Protein AF-A0A402BWR2-F1 (afdb_monomer_lite)

Structure (mmCIF, N/CA/C/O backbone):
data_AF-A0A402BWR2-F1
#
_entry.id   AF-A0A402BWR2-F1
#
loop_
_atom_site.group_PDB
_atom_site.id
_atom_site.type_symbol
_atom_site.label_atom_id
_atom_site.label_alt_id
_atom_site.label_comp_id
_atom_site.label_asym_id
_atom_site.label_entity_id
_atom_site.label_seq_id
_atom_site.pdbx_PDB_ins_code
_atom_site.Cartn_x
_atom_site.Cartn_y
_atom_site.Cartn_z
_atom_site.occupancy
_atom_site.B_iso_or_equiv
_atom_site.auth_seq_id
_atom_site.auth_comp_id
_atom_site.auth_asym_id
_atom_site.auth_atom_id
_atom_site.pdbx_PDB_model_num
ATOM 1 N N . MET A 1 1 ? -9.115 4.369 14.161 1.00 64.19 1 MET A N 1
ATOM 2 C CA . MET A 1 1 ? -9.777 3.981 12.901 1.00 64.19 1 MET A CA 1
ATOM 3 C C . MET A 1 1 ? -10.038 2.500 12.967 1.00 64.19 1 MET A C 1
ATOM 5 O O . MET A 1 1 ? -9.144 1.755 13.356 1.00 64.19 1 MET A O 1
ATOM 9 N N . GLU A 1 2 ? -11.252 2.095 12.635 1.00 87.81 2 GLU A N 1
ATOM 10 C CA . GLU A 1 2 ? -11.571 0.683 12.435 1.00 87.81 2 GLU A CA 1
ATOM 11 C C . GLU A 1 2 ? -10.817 0.163 11.194 1.00 87.81 2 GLU A C 1
ATOM 13 O O . GLU A 1 2 ? -10.584 0.924 10.254 1.00 87.81 2 GLU A O 1
ATOM 18 N N . GLN A 1 3 ? -10.417 -1.114 11.160 1.00 79.31 3 GLN A N 1
ATOM 19 C CA . GLN A 1 3 ? -9.667 -1.681 10.022 1.00 79.31 3 GLN A CA 1
ATOM 20 C C . GLN A 1 3 ? -10.417 -1.493 8.693 1.00 79.31 3 GLN A C 1
ATOM 22 O O . GLN A 1 3 ? -9.821 -1.083 7.700 1.00 79.31 3 GLN A O 1
ATOM 27 N N . ARG A 1 4 ? -11.742 -1.687 8.703 1.00 86.56 4 ARG A N 1
ATOM 28 C CA . ARG A 1 4 ? -12.616 -1.454 7.541 1.00 86.56 4 ARG A CA 1
ATOM 29 C C . ARG A 1 4 ? -12.555 -0.011 7.036 1.00 86.56 4 ARG A C 1
ATOM 31 O O . ARG A 1 4 ? -12.478 0.219 5.834 1.00 86.56 4 ARG A O 1
ATOM 38 N N . GLU A 1 5 ? -12.547 0.954 7.951 1.00 91.19 5 GLU A N 1
ATOM 39 C CA . GLU A 1 5 ? -12.463 2.379 7.625 1.00 91.19 5 GLU A CA 1
ATOM 40 C C . GLU A 1 5 ? -11.111 2.728 6.982 1.00 91.19 5 GLU A C 1
ATOM 42 O O . GLU A 1 5 ? -11.045 3.507 6.029 1.00 91.19 5 GLU A O 1
ATOM 47 N N . MET A 1 6 ? -10.023 2.126 7.474 1.00 90.44 6 MET A N 1
ATOM 48 C CA . MET A 1 6 ? -8.680 2.347 6.936 1.00 90.44 6 MET A CA 1
ATOM 49 C C . MET A 1 6 ? -8.537 1.796 5.514 1.00 90.44 6 MET A C 1
ATOM 51 O O . MET A 1 6 ? -7.991 2.489 4.656 1.00 90.44 6 MET A O 1
ATOM 55 N N . ILE A 1 7 ? -9.073 0.600 5.250 1.00 92.44 7 ILE A N 1
ATOM 56 C CA . ILE A 1 7 ? -9.099 0.005 3.905 1.00 92.44 7 ILE A CA 1
ATOM 57 C C . ILE A 1 7 ? -9.860 0.916 2.947 1.00 92.44 7 ILE A C 1
ATOM 59 O O . ILE A 1 7 ? -9.339 1.265 1.892 1.00 92.44 7 ILE A O 1
ATOM 63 N N . GLN A 1 8 ? -11.057 1.365 3.331 1.00 93.19 8 GLN A N 1
ATOM 64 C CA . GLN A 1 8 ? -11.873 2.221 2.473 1.00 93.19 8 GLN A CA 1
ATOM 65 C C . GLN A 1 8 ? -11.146 3.522 2.103 1.00 93.19 8 GLN A C 1
ATOM 67 O O . GLN A 1 8 ? -11.078 3.890 0.930 1.00 93.19 8 GLN A O 1
ATOM 72 N N . LYS A 1 9 ? -10.523 4.183 3.085 1.00 93.88 9 LYS A N 1
ATOM 73 C CA . LYS A 1 9 ? -9.725 5.394 2.842 1.00 93.88 9 LYS A CA 1
ATOM 74 C C . LYS A 1 9 ? -8.494 5.123 1.974 1.00 93.88 9 LYS A C 1
ATOM 76 O O . LYS A 1 9 ? -8.091 5.985 1.194 1.00 93.88 9 LYS A O 1
ATOM 81 N N . ALA A 1 10 ? -7.875 3.952 2.107 1.00 93.44 10 ALA A N 1
ATOM 82 C CA . ALA A 1 10 ? -6.755 3.548 1.265 1.00 93.44 10 ALA A CA 1
ATOM 83 C C . ALA A 1 10 ? -7.189 3.334 -0.188 1.00 93.44 10 ALA A C 1
ATOM 85 O O . ALA A 1 10 ? -6.509 3.817 -1.089 1.00 93.44 10 ALA A O 1
ATOM 86 N N . LEU A 1 11 ? -8.342 2.698 -0.415 1.00 94.44 11 LEU A N 1
ATOM 87 C CA . LEU A 1 11 ? -8.920 2.519 -1.749 1.00 94.44 11 LEU A CA 1
ATOM 88 C C . LEU A 1 11 ? -9.190 3.856 -2.431 1.00 94.44 11 LEU A C 1
ATOM 90 O O . LEU A 1 11 ? -8.782 4.052 -3.571 1.00 94.44 11 LEU A O 1
ATOM 94 N N . GLU A 1 12 ? -9.844 4.786 -1.737 1.00 94.56 12 GLU A N 1
ATOM 95 C CA . GLU A 1 12 ? -10.109 6.128 -2.271 1.00 94.56 12 GLU A CA 1
ATOM 96 C C . GLU A 1 12 ? -8.818 6.865 -2.618 1.00 94.56 12 GLU A C 1
ATOM 98 O O . GLU A 1 12 ? -8.704 7.477 -3.679 1.00 94.56 12 GLU A O 1
ATOM 103 N N . TYR A 1 13 ? -7.813 6.770 -1.747 1.00 93.94 13 TYR A N 1
ATOM 104 C CA . TYR A 1 13 ? -6.519 7.385 -1.998 1.00 93.94 13 TYR A CA 1
ATOM 105 C C . TYR A 1 13 ? -5.821 6.791 -3.227 1.00 93.94 13 TYR A C 1
ATOM 107 O O . TYR A 1 13 ? -5.290 7.542 -4.042 1.00 93.94 13 TYR A O 1
ATOM 115 N N . VAL A 1 14 ? -5.835 5.464 -3.372 1.00 94.25 14 VAL A N 1
ATOM 116 C CA . VAL A 1 14 ? -5.220 4.762 -4.505 1.00 94.25 14 VAL A CA 1
ATOM 117 C C . VAL A 1 14 ? -5.940 5.075 -5.817 1.00 94.25 14 VAL A C 1
ATOM 119 O O . VAL A 1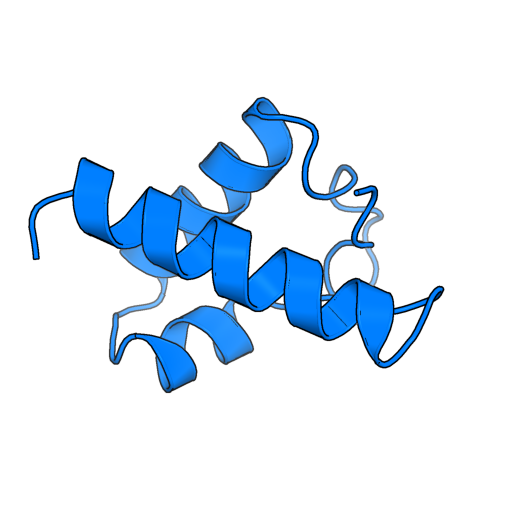 14 ? -5.270 5.364 -6.804 1.00 94.25 14 VAL A O 1
ATOM 122 N N . LYS A 1 15 ? -7.278 5.110 -5.822 1.00 94.06 15 LYS A N 1
ATOM 123 C CA . LYS A 1 15 ? -8.068 5.517 -6.998 1.00 94.06 15 LYS A CA 1
ATOM 124 C C . LYS A 1 15 ? -7.693 6.910 -7.476 1.00 94.06 15 LYS A C 1
ATOM 126 O O . LYS A 1 15 ? -7.402 7.100 -8.649 1.00 94.06 15 LYS A O 1
ATOM 131 N N . ARG A 1 16 ? -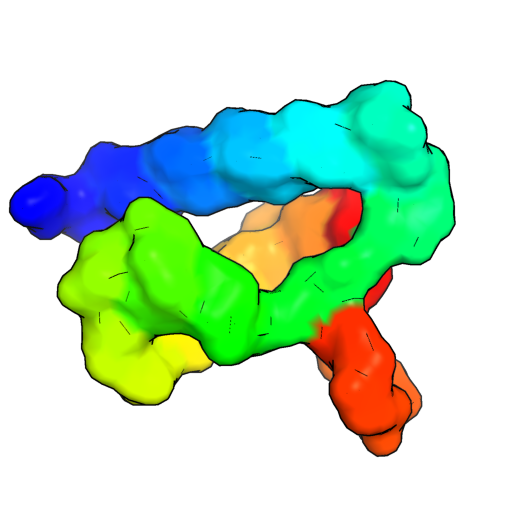7.603 7.864 -6.549 1.00 93.38 16 ARG A N 1
ATOM 132 C CA . ARG A 1 16 ? -7.208 9.231 -6.887 1.00 93.38 16 ARG A CA 1
ATOM 133 C C . ARG A 1 16 ? -5.808 9.293 -7.503 1.00 93.38 16 ARG A C 1
ATOM 135 O O . ARG A 1 16 ? -5.600 10.019 -8.461 1.00 93.38 16 ARG A O 1
ATOM 142 N N . LEU A 1 17 ? -4.854 8.509 -6.988 1.00 92.88 17 LEU A N 1
ATOM 143 C CA . LEU A 1 17 ? -3.514 8.437 -7.583 1.00 92.88 17 LEU A CA 1
ATOM 144 C C . LEU A 1 17 ? -3.540 7.912 -9.025 1.00 92.88 17 LEU A C 1
ATOM 146 O O . LEU A 1 17 ? -2.745 8.380 -9.836 1.00 92.88 17 LEU A O 1
ATOM 150 N N . LYS A 1 18 ? -4.438 6.973 -9.350 1.00 92.88 18 LYS A N 1
ATOM 151 C CA . LYS A 1 18 ? -4.629 6.508 -10.729 1.00 92.88 18 LYS A CA 1
ATOM 152 C C . LYS A 1 18 ? -5.206 7.590 -11.630 1.00 92.88 18 LYS A C 1
ATOM 154 O O . LYS A 1 18 ? -4.738 7.756 -12.752 1.00 92.88 18 LYS A O 1
ATOM 159 N N . GLU A 1 19 ? -6.231 8.285 -11.149 1.00 93.12 19 GLU A N 1
ATOM 160 C CA . GLU A 1 19 ? -6.872 9.374 -11.889 1.00 93.12 19 GLU A CA 1
ATOM 161 C C . GLU A 1 19 ? -5.867 10.489 -12.210 1.00 93.12 19 GLU A C 1
ATOM 163 O O . GLU A 1 19 ? -5.879 11.018 -13.321 1.00 93.12 19 GLU A O 1
ATOM 168 N N . ASP A 1 20 ? -4.966 10.791 -11.268 1.00 93.31 20 ASP A N 1
ATOM 169 C CA . ASP A 1 20 ? -3.898 11.779 -11.441 1.00 93.31 20 ASP A CA 1
ATOM 170 C C . ASP A 1 20 ? -2.795 11.294 -12.409 1.00 93.31 20 ASP A C 1
ATOM 172 O O . ASP A 1 20 ? -2.286 12.076 -13.214 1.00 93.31 20 ASP A O 1
ATOM 176 N N . ASP A 1 21 ? -2.403 10.016 -12.334 1.00 92.94 21 ASP A N 1
ATOM 177 C CA . ASP A 1 21 ? -1.399 9.400 -13.209 1.00 92.94 21 ASP A CA 1
ATOM 178 C C . ASP A 1 21 ? -1.762 7.935 -13.540 1.00 92.94 21 ASP A C 1
ATOM 180 O O . ASP A 1 21 ? -1.736 7.065 -12.654 1.00 9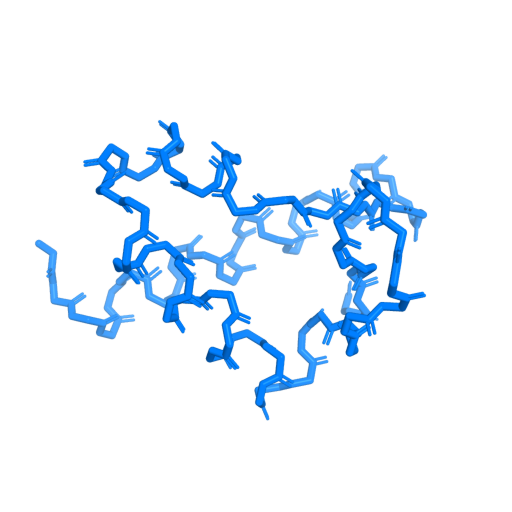2.94 21 ASP A O 1
ATOM 184 N N . PRO A 1 22 ? -2.022 7.600 -14.822 1.00 89.06 22 PRO A N 1
ATOM 185 C CA . PRO A 1 22 ? -2.383 6.244 -15.229 1.00 89.06 22 PRO A CA 1
ATOM 186 C C . PRO A 1 22 ? -1.270 5.213 -14.986 1.00 89.06 22 PRO A C 1
ATOM 188 O O . PRO A 1 22 ? -1.562 4.018 -14.895 1.00 89.06 22 PRO A O 1
ATOM 191 N N . ASN A 1 23 ? -0.011 5.643 -14.849 1.00 90.94 23 ASN A N 1
ATOM 192 C CA . ASN A 1 23 ? 1.136 4.782 -14.544 1.00 90.94 23 ASN A CA 1
ATOM 193 C C . ASN A 1 23 ? 1.539 4.825 -13.065 1.00 90.94 23 ASN A C 1
ATOM 195 O O . ASN A 1 23 ? 2.625 4.360 -12.702 1.00 90.94 23 ASN A O 1
ATOM 199 N N . SER A 1 24 ? 0.676 5.370 -12.207 1.00 92.94 24 SER A N 1
ATOM 200 C CA . SER A 1 24 ? 0.976 5.559 -10.796 1.00 92.94 24 SER A CA 1
ATOM 201 C C . SER A 1 24 ? 1.327 4.250 -10.087 1.00 92.94 24 SER A C 1
ATOM 203 O O . SER A 1 24 ? 0.760 3.168 -10.292 1.00 92.94 24 SER A O 1
ATOM 205 N N . ARG A 1 25 ? 2.318 4.371 -9.205 1.00 93.94 25 ARG A N 1
ATOM 206 C CA . ARG A 1 25 ? 2.807 3.300 -8.341 1.00 93.94 25 ARG A CA 1
ATOM 207 C C . ARG A 1 25 ? 2.788 3.776 -6.904 1.00 93.94 25 ARG A C 1
ATOM 209 O O . ARG A 1 25 ? 3.042 4.947 -6.619 1.00 93.94 25 ARG A O 1
ATOM 216 N N . ILE A 1 26 ? 2.547 2.857 -5.982 1.00 94.50 26 ILE A N 1
ATOM 217 C CA . ILE A 1 26 ? 2.484 3.154 -4.554 1.00 94.50 26 ILE A CA 1
ATOM 218 C C . ILE A 1 26 ? 3.507 2.329 -3.776 1.00 94.50 26 ILE A C 1
ATOM 220 O O . ILE A 1 26 ? 3.754 1.160 -4.064 1.00 94.50 26 ILE A O 1
ATOM 224 N N . LYS A 1 27 ? 4.138 2.951 -2.774 1.00 95.19 27 LYS A N 1
ATOM 225 C CA . LYS A 1 27 ? 5.043 2.275 -1.828 1.00 95.19 27 LYS A CA 1
ATOM 226 C C . LYS A 1 27 ? 4.426 2.257 -0.438 1.00 95.19 27 LYS A C 1
ATOM 228 O O . LYS A 1 27 ? 3.721 3.194 -0.064 1.00 95.19 27 LYS A O 1
ATOM 233 N N . ILE A 1 28 ? 4.824 1.279 0.372 1.00 95.19 28 ILE A N 1
ATOM 234 C CA . ILE A 1 28 ? 4.432 1.166 1.787 1.00 95.19 28 ILE A CA 1
ATOM 235 C C . ILE A 1 28 ? 4.708 2.478 2.547 1.00 95.19 28 ILE A C 1
ATOM 237 O O . ILE A 1 28 ? 3.855 2.962 3.286 1.00 95.19 28 ILE A O 1
ATOM 241 N N . ALA A 1 29 ? 5.843 3.134 2.281 1.00 94.81 29 ALA A N 1
ATOM 242 C CA . ALA A 1 29 ? 6.202 4.405 2.912 1.00 94.81 29 ALA A CA 1
ATOM 243 C C . ALA A 1 29 ? 5.207 5.555 2.638 1.00 94.81 29 ALA A C 1
ATOM 245 O O . ALA A 1 29 ? 5.088 6.464 3.461 1.00 94.81 29 ALA A O 1
ATOM 246 N N . TYR A 1 30 ? 4.481 5.540 1.511 1.00 94.44 30 TYR A N 1
ATOM 247 C CA . TYR A 1 30 ? 3.423 6.526 1.253 1.00 94.44 30 TYR A CA 1
ATOM 248 C C . TYR A 1 30 ? 2.216 6.284 2.158 1.00 94.44 30 TYR A C 1
ATOM 250 O O . TYR A 1 30 ? 1.708 7.238 2.743 1.00 94.44 30 TYR A O 1
ATOM 258 N N . LEU A 1 31 ? 1.818 5.022 2.346 1.00 94.50 31 LEU A N 1
ATOM 259 C CA . LEU A 1 31 ? 0.747 4.640 3.270 1.00 94.50 31 LEU A CA 1
ATOM 260 C C . LEU A 1 31 ? 1.115 4.990 4.719 1.00 94.50 31 LEU A C 1
ATOM 262 O O . LEU A 1 31 ? 0.297 5.565 5.433 1.00 94.50 31 LEU A O 1
ATOM 266 N N . GLN A 1 32 ? 2.370 4.749 5.121 1.00 95.69 32 GLN A N 1
ATOM 267 C CA . GLN A 1 32 ? 2.876 5.134 6.444 1.00 95.69 32 GLN A CA 1
ATOM 268 C C . GLN A 1 32 ? 2.684 6.626 6.722 1.00 95.69 32 GLN A C 1
ATOM 270 O O . GLN A 1 32 ? 2.152 6.992 7.766 1.00 95.69 32 GLN A O 1
ATOM 275 N N . ARG A 1 33 ? 3.086 7.495 5.784 1.00 95.31 33 ARG A N 1
ATOM 276 C CA . ARG A 1 33 ? 2.960 8.952 5.948 1.00 95.31 33 ARG A CA 1
ATOM 277 C C . ARG A 1 33 ? 1.516 9.429 5.839 1.00 95.31 33 ARG A C 1
ATOM 279 O O . ARG A 1 33 ? 1.118 10.317 6.582 1.00 95.31 33 ARG A O 1
ATOM 286 N N . LYS A 1 34 ? 0.734 8.849 4.925 1.00 94.12 34 LYS A N 1
ATOM 287 C CA . LYS A 1 34 ? -0.652 9.259 4.674 1.00 94.12 34 LYS A CA 1
ATOM 288 C C . LYS A 1 34 ? -1.571 8.937 5.850 1.00 94.12 34 LYS A C 1
ATOM 290 O O . LYS A 1 34 ? -2.432 9.750 6.173 1.00 94.12 34 LYS A O 1
ATOM 295 N N . PHE A 1 35 ? -1.385 7.773 6.467 1.00 93.81 35 PHE A N 1
ATOM 296 C CA . PHE A 1 35 ? -2.233 7.286 7.555 1.00 93.81 35 PHE A CA 1
ATOM 297 C C . PHE A 1 35 ? -1.583 7.400 8.938 1.00 93.81 35 PHE A C 1
ATOM 299 O O . PHE A 1 35 ? -2.242 7.106 9.928 1.00 93.81 35 PHE A O 1
ATOM 306 N N . ILE A 1 36 ? -0.326 7.861 9.010 1.00 95.00 36 ILE A N 1
ATOM 307 C CA . ILE A 1 36 ? 0.465 7.998 10.244 1.00 95.00 36 ILE A CA 1
ATOM 308 C C . ILE A 1 36 ? 0.508 6.656 10.992 1.00 95.00 36 ILE A C 1
ATOM 310 O O . ILE A 1 36 ? 0.112 6.524 12.147 1.00 95.00 36 ILE A O 1
ATOM 314 N N . ILE A 1 37 ? 0.964 5.624 10.280 1.00 94.38 37 ILE A N 1
ATOM 315 C CA . ILE A 1 37 ? 1.041 4.246 10.776 1.00 94.38 37 ILE A CA 1
ATOM 316 C C . ILE A 1 37 ? 2.458 3.684 10.640 1.00 94.38 37 ILE A C 1
ATOM 318 O O . ILE A 1 37 ? 3.252 4.111 9.797 1.00 94.38 37 ILE A O 1
ATOM 322 N N . GLY A 1 38 ? 2.775 2.697 11.480 1.00 95.50 38 GLY A N 1
ATOM 323 C CA . GLY A 1 38 ? 4.036 1.961 11.410 1.00 95.50 38 GLY A CA 1
ATOM 324 C C . GLY A 1 38 ? 4.181 1.137 10.124 1.00 95.50 38 GLY A C 1
ATOM 325 O O . GLY A 1 38 ? 3.235 0.969 9.355 1.00 95.50 38 GLY A O 1
ATOM 326 N N . TYR A 1 39 ? 5.371 0.575 9.908 1.00 95.19 39 TYR A N 1
ATOM 327 C CA . TYR A 1 39 ? 5.650 -0.242 8.723 1.00 95.19 39 TYR A CA 1
ATOM 328 C C . TYR A 1 39 ? 4.743 -1.476 8.636 1.00 95.19 39 TYR A C 1
ATOM 330 O O . TYR A 1 39 ? 4.080 -1.671 7.627 1.00 95.19 39 TYR A O 1
ATOM 338 N N . THR A 1 40 ? 4.653 -2.273 9.704 1.00 95.94 40 THR A N 1
ATOM 339 C CA . THR A 1 40 ? 3.859 -3.513 9.726 1.00 95.94 40 THR A CA 1
ATOM 340 C C . THR A 1 40 ? 2.383 -3.312 9.352 1.00 95.94 40 THR A C 1
ATOM 342 O O . THR A 1 40 ? 1.908 -4.027 8.472 1.00 95.94 40 THR A O 1
ATOM 345 N N . PRO A 1 41 ? 1.629 -2.364 9.948 1.00 94.62 41 PRO A N 1
ATOM 346 C CA . PRO A 1 41 ? 0.247 -2.119 9.528 1.00 94.62 41 PRO A CA 1
ATOM 347 C C . PRO A 1 41 ? 0.142 -1.564 8.100 1.00 94.62 41 PRO A C 1
ATOM 349 O O . PRO A 1 41 ? -0.805 -1.905 7.399 1.00 94.62 41 PRO A O 1
ATOM 352 N N . ALA A 1 42 ? 1.111 -0.768 7.632 1.00 95.75 42 ALA A N 1
ATOM 353 C CA . ALA A 1 42 ? 1.132 -0.298 6.246 1.00 95.75 42 ALA A CA 1
ATOM 354 C C . ALA A 1 42 ? 1.421 -1.425 5.242 1.00 95.75 42 ALA A C 1
ATOM 356 O O . ALA A 1 42 ? 0.842 -1.440 4.160 1.00 95.75 42 ALA A O 1
ATOM 357 N N . ALA A 1 43 ? 2.298 -2.368 5.594 1.00 95.12 43 ALA A N 1
ATOM 358 C CA . ALA A 1 43 ? 2.585 -3.552 4.791 1.00 95.12 43 ALA A CA 1
ATOM 359 C C . ALA A 1 43 ? 1.343 -4.446 4.684 1.00 95.12 43 ALA A C 1
ATOM 361 O O . ALA A 1 43 ? 0.946 -4.794 3.580 1.00 95.12 43 ALA A O 1
ATOM 362 N N . LYS A 1 44 ? 0.652 -4.696 5.805 1.00 95.44 44 LYS A N 1
ATOM 363 C CA . LYS A 1 44 ? -0.627 -5.425 5.802 1.00 95.44 44 LYS A CA 1
ATOM 364 C C . LYS A 1 44 ? -1.679 -4.751 4.925 1.00 95.44 44 LYS A C 1
ATOM 366 O O . LYS A 1 44 ? -2.334 -5.425 4.146 1.00 95.44 44 LYS A O 1
ATOM 371 N N . LEU A 1 45 ? -1.804 -3.426 5.015 1.00 95.31 45 LEU A N 1
ATOM 372 C CA . LEU A 1 45 ? -2.719 -2.663 4.168 1.00 95.31 45 LEU A CA 1
ATOM 373 C C . LEU A 1 45 ? -2.363 -2.804 2.679 1.00 95.31 45 LEU A C 1
ATOM 375 O O . LEU A 1 45 ? -3.248 -2.946 1.846 1.00 95.31 45 LEU A O 1
ATOM 379 N N . MET A 1 46 ? -1.073 -2.796 2.338 1.00 95.06 46 MET A N 1
ATOM 380 C CA . MET A 1 46 ? -0.601 -3.017 0.969 1.00 95.06 46 MET A CA 1
ATOM 381 C C . MET A 1 46 ? -0.943 -4.425 0.461 1.00 95.06 46 MET A C 1
ATOM 383 O O . MET A 1 46 ? -1.385 -4.576 -0.675 1.00 95.06 46 MET A O 1
ATOM 387 N N . ASP A 1 47 ? -0.775 -5.443 1.303 1.00 95.06 47 ASP A N 1
ATOM 388 C CA . ASP A 1 47 ? -1.112 -6.830 0.973 1.00 95.06 47 ASP A CA 1
ATOM 389 C C . ASP A 1 47 ? -2.626 -7.039 0.838 1.00 95.06 47 ASP A C 1
ATOM 391 O O . ASP A 1 47 ? -3.068 -7.760 -0.052 1.00 95.06 47 ASP A O 1
ATOM 395 N N . GLU A 1 48 ? -3.439 -6.358 1.651 1.00 95.31 48 GLU A N 1
ATOM 396 C CA . GLU A 1 48 ? -4.896 -6.337 1.483 1.00 95.31 48 GLU A CA 1
ATOM 397 C C . GLU A 1 48 ? -5.298 -5.692 0.150 1.00 95.31 48 GLU A C 1
ATOM 399 O O . GLU A 1 48 ? -6.113 -6.257 -0.577 1.00 95.31 48 GLU A O 1
ATOM 404 N N . LEU A 1 49 ? -4.689 -4.560 -0.220 1.00 94.94 49 LEU A N 1
ATOM 405 C CA . LEU A 1 49 ? -4.923 -3.925 -1.523 1.00 94.94 49 LEU A CA 1
ATOM 406 C C . LEU A 1 49 ? -4.529 -4.846 -2.689 1.00 94.94 49 LEU A C 1
ATOM 408 O O . LEU A 1 49 ? -5.216 -4.873 -3.709 1.00 94.94 49 LEU A O 1
ATOM 412 N N . GLU A 1 50 ? -3.447 -5.614 -2.554 1.0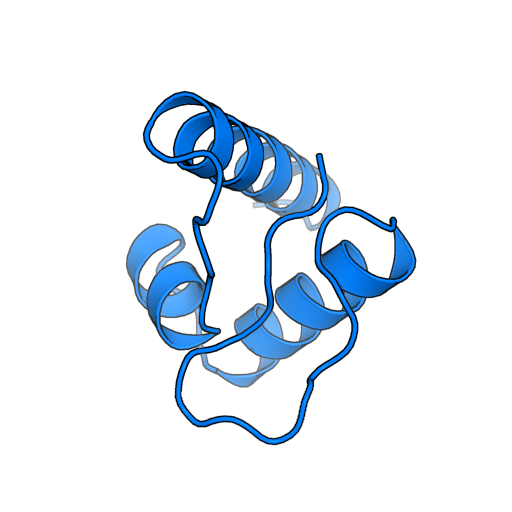0 95.44 50 GLU A N 1
ATOM 413 C CA . GLU A 1 50 ? -3.039 -6.600 -3.564 1.00 95.44 50 GLU A CA 1
ATOM 414 C C . GLU A 1 50 ? -4.046 -7.749 -3.663 1.00 95.44 50 GLU A C 1
ATOM 416 O O . GLU A 1 50 ? -4.485 -8.092 -4.758 1.00 95.44 50 GLU A O 1
ATOM 421 N N . CYS A 1 51 ? -4.482 -8.290 -2.523 1.00 95.00 51 CYS A N 1
ATOM 422 C CA . CYS A 1 51 ? -5.486 -9.352 -2.454 1.00 95.00 51 CYS A CA 1
ATOM 423 C C . CYS A 1 51 ? -6.828 -8.924 -3.075 1.00 95.00 51 CYS A C 1
ATOM 425 O O . CYS A 1 51 ? -7.518 -9.722 -3.706 1.00 95.00 51 CYS A O 1
ATOM 427 N N . MET A 1 52 ? -7.178 -7.642 -2.951 1.00 94.25 52 MET A N 1
ATOM 428 C CA . MET A 1 52 ? -8.367 -7.047 -3.567 1.00 94.25 52 MET A CA 1
ATOM 429 C C . MET A 1 52 ? -8.205 -6.737 -5.067 1.00 94.25 52 MET A C 1
ATOM 431 O O . MET A 1 52 ? -9.161 -6.276 -5.687 1.00 94.25 52 MET A O 1
ATOM 435 N N . GLY A 1 53 ? -7.022 -6.947 -5.655 1.00 94.81 53 GLY A N 1
ATOM 436 C CA . GLY A 1 53 ? -6.740 -6.642 -7.064 1.00 94.81 53 GLY A CA 1
ATOM 437 C C . GLY A 1 53 ? -6.595 -5.147 -7.369 1.00 94.81 53 GLY A C 1
ATOM 438 O O . GLY A 1 53 ? -6.716 -4.733 -8.518 1.00 94.81 53 GLY A O 1
ATOM 439 N N . VAL A 1 54 ? -6.353 -4.323 -6.348 1.00 95.44 54 VAL A N 1
ATOM 440 C CA . VAL A 1 54 ? -6.227 -2.859 -6.465 1.00 95.44 54 VAL A CA 1
ATOM 441 C C . VAL A 1 54 ? -4.817 -2.462 -6.890 1.00 95.44 54 VAL A C 1
ATOM 443 O O . VAL A 1 54 ? -4.629 -1.525 -7.669 1.00 95.44 54 VAL A O 1
ATOM 446 N N . VAL A 1 55 ? -3.821 -3.187 -6.385 1.00 95.62 55 VAL A N 1
ATOM 447 C CA . VAL A 1 55 ? -2.417 -3.048 -6.772 1.00 95.62 55 VAL A CA 1
ATOM 448 C C . VAL A 1 55 ? -1.901 -4.360 -7.351 1.00 95.62 55 VAL A C 1
ATOM 450 O O . VAL A 1 55 ? -2.360 -5.439 -6.985 1.00 95.62 55 VAL A O 1
ATOM 453 N N . ALA A 1 56 ? -0.938 -4.260 -8.258 1.00 94.44 56 ALA A N 1
ATOM 454 C CA . ALA A 1 56 ? -0.263 -5.406 -8.839 1.00 94.44 56 ALA A CA 1
ATOM 455 C C . ALA A 1 56 ? 0.636 -6.102 -7.805 1.00 94.44 56 ALA A C 1
ATOM 457 O O . ALA A 1 56 ? 1.132 -5.431 -6.892 1.00 94.44 56 ALA A O 1
ATOM 458 N N . PRO A 1 57 ? 0.927 -7.401 -7.993 1.00 93.44 57 PRO A N 1
ATOM 459 C CA . PRO A 1 57 ? 1.950 -8.093 -7.225 1.00 93.44 57 PRO A CA 1
ATOM 460 C C . PRO A 1 57 ? 3.280 -7.342 -7.226 1.00 93.44 57 PRO A C 1
ATOM 462 O O . PRO A 1 57 ? 3.635 -6.661 -8.193 1.00 93.44 57 PRO A O 1
ATOM 465 N N . TYR A 1 58 ? 4.037 -7.475 -6.138 1.00 91.00 58 TYR A N 1
ATOM 466 C CA . TYR A 1 58 ? 5.382 -6.913 -6.073 1.00 91.00 58 TYR A CA 1
ATOM 467 C C . TYR A 1 58 ? 6.276 -7.483 -7.185 1.00 91.00 58 TYR A C 1
ATOM 469 O O . TYR A 1 58 ? 6.513 -8.686 -7.251 1.00 91.00 58 TYR A O 1
ATOM 477 N N . ASP A 1 59 ? 6.809 -6.605 -8.033 1.00 88.81 59 ASP A N 1
ATOM 478 C CA . ASP A 1 59 ? 7.605 -6.956 -9.217 1.00 88.81 59 ASP A CA 1
ATOM 479 C C . ASP A 1 59 ? 9.121 -6.989 -8.950 1.00 88.81 59 ASP A C 1
ATOM 481 O O . ASP A 1 59 ? 9.923 -7.018 -9.881 1.00 88.81 59 ASP A O 1
ATOM 485 N N . GLY A 1 60 ? 9.540 -6.959 -7.680 1.00 87.06 60 GLY A N 1
ATOM 486 C CA . GLY A 1 60 ? 10.956 -6.940 -7.304 1.00 87.06 60 GLY A CA 1
ATOM 487 C C . GLY A 1 60 ? 11.627 -5.571 -7.434 1.00 87.06 60 GLY A C 1
ATOM 488 O O . GLY A 1 60 ? 12.814 -5.450 -7.130 1.00 87.06 60 GLY A O 1
ATOM 489 N N . THR A 1 61 ? 10.903 -4.529 -7.856 1.00 87.44 61 THR A N 1
ATOM 490 C CA . THR A 1 61 ? 11.490 -3.207 -8.093 1.00 87.44 61 THR A CA 1
ATOM 491 C C . THR A 1 61 ? 11.437 -2.303 -6.854 1.00 87.44 61 THR A C 1
ATOM 493 O O . THR A 1 61 ? 10.482 -2.336 -6.072 1.00 87.44 61 THR A O 1
ATOM 496 N N . PRO A 1 62 ? 12.392 -1.368 -6.692 1.00 84.50 62 PRO A N 1
ATOM 497 C CA . PRO A 1 62 ? 12.355 -0.390 -5.601 1.00 84.50 62 PRO A CA 1
ATOM 498 C C . PRO A 1 62 ? 11.248 0.670 -5.773 1.00 84.50 62 PRO A C 1
ATOM 500 O O . PRO A 1 62 ? 11.097 1.569 -4.934 1.00 84.50 62 PRO A O 1
ATOM 503 N N . HIS A 1 63 ? 10.483 0.619 -6.869 1.00 83.88 63 HIS A N 1
ATOM 504 C CA . HIS A 1 63 ? 9.503 1.635 -7.247 1.00 83.88 63 HIS A CA 1
ATOM 505 C C . HIS A 1 63 ? 8.121 1.436 -6.603 1.00 83.88 63 HIS A C 1
ATOM 507 O O . HIS A 1 63 ? 7.302 2.347 -6.678 1.00 83.88 63 HIS A O 1
ATOM 513 N N . GLY A 1 64 ? 7.876 0.331 -5.889 1.00 89.50 64 GLY A N 1
ATOM 514 C CA . GLY A 1 64 ? 6.585 0.034 -5.243 1.00 89.50 64 GLY A CA 1
ATOM 515 C C . GLY A 1 64 ? 5.722 -0.914 -6.072 1.00 89.50 64 GLY A C 1
ATOM 516 O O . GLY A 1 64 ? 6.257 -1.589 -6.939 1.00 89.50 64 GLY A O 1
ATOM 517 N N . ARG A 1 65 ? 4.408 -0.965 -5.834 1.00 93.62 65 ARG A N 1
ATOM 518 C CA . ARG A 1 65 ? 3.447 -1.757 -6.629 1.00 93.62 65 ARG A CA 1
ATOM 519 C C . ARG A 1 65 ? 2.658 -0.848 -7.574 1.00 93.62 65 ARG A C 1
ATOM 521 O O . ARG A 1 65 ? 2.353 0.289 -7.211 1.00 93.62 65 ARG A O 1
ATOM 528 N N . THR A 1 66 ? 2.352 -1.331 -8.775 1.00 94.56 66 THR A N 1
ATOM 529 C CA . THR A 1 66 ? 1.541 -0.603 -9.769 1.00 94.56 66 THR A CA 1
ATOM 530 C C . THR A 1 66 ? 0.078 -0.581 -9.354 1.00 94.56 66 THR A C 1
ATOM 532 O O . THR A 1 66 ? -0.426 -1.589 -8.870 1.00 94.56 66 THR A O 1
ATOM 535 N N . ILE A 1 67 ? -0.612 0.539 -9.556 1.00 95.00 67 ILE A N 1
ATOM 536 C CA . ILE A 1 67 ? -2.052 0.644 -9.301 1.00 95.00 67 ILE A CA 1
ATOM 537 C C . ILE A 1 67 ? -2.823 0.141 -10.531 1.00 95.00 67 ILE A C 1
ATOM 539 O O . ILE A 1 67 ? -2.548 0.565 -11.659 1.00 95.00 67 ILE A O 1
ATOM 543 N N . LEU A 1 68 ? -3.754 -0.793 -10.320 1.00 92.62 68 LEU A N 1
ATOM 544 C CA . LEU A 1 68 ? -4.477 -1.497 -11.387 1.00 92.62 68 LEU A CA 1
ATOM 545 C C . LEU A 1 68 ? -5.863 -0.920 -11.686 1.00 92.62 68 LEU A C 1
ATOM 547 O O . LEU A 1 68 ? -6.296 -0.987 -12.835 1.00 92.62 68 LEU A O 1
ATOM 551 N N . ILE A 1 69 ? -6.534 -0.385 -10.666 1.00 89.94 69 ILE A N 1
ATOM 552 C CA . ILE A 1 69 ? -7.858 0.251 -10.777 1.00 89.94 69 ILE A CA 1
ATOM 553 C C . ILE A 1 69 ? -7.758 1.696 -11.221 1.00 89.94 69 ILE A C 1
ATOM 555 O O . ILE A 1 69 ? -6.672 2.267 -10.988 1.00 89.94 69 ILE A O 1
#

Secondary structure (DSSP, 8-state):
--HHHHHHHHHHHHHHHHHH-TT-EE-HHHHHHHHT--HHHHHHHHHHHHHTTSBPPP-S-TT-EEB--

Sequence (69 aa):
MEQREMIQKALEYVKRLKEDDPNSRIKIAYLQRKFIIGYTPAAKLMDELECMGVVAPYDGTPHGRTILI

Foldseek 3Di:
DPPVVLLVVVLVVLVVQCVVPVFDFDALVVSCVVVVDDSVVSVVSLVVCCVVVQWPPDPVDPRHTTGDD

pLDDT: mean 92.55, std 4.69, range [64.19, 95.94]

Radius of gyration: 11.01 Å; chains: 1; bounding box: 25×21×28 Å

=== Feature glossary ===
The record interleaves many kinds of information about one protein. Here is each kind framed as the question it answers.

Q: What known structures does this most resemble?
A: Structural nearest neighbors (via Foldseek easy-search vs the PDB). Reported per hit: target PDB id, E-value, and alignment TM-score. A TM-score above ~0.5 is the conventional threshold for 'same fold'.

Q: Where is each backbone atom in 3D?
A: The mmCIF table is the protein's shape written out atom by atom. For each backbone N, Cα, C, and carbonyl O, it records an (x, y, z) coordinate triple in Å plus the residue type, chain letter, and residue number.

Q: What are the backbone torsion angles?
A: The φ/ψ torsion pair specifies the backbone conformation at each residue. φ rotates about the N–Cα bond, ψ about the Cα–C bond. Steric clashes forbid most of the (φ, ψ) plane — the allowed regions (α-helix basin, β-sheet basin, left-handed helix) are the Ramachandran-allowed regions.

Q: Which residues are buried vs exposed?
A: Solvent-accessible surface area (SASA) is the area in Å² traced out by the centre of a 1.4 Å probe sphere (a water molecule) rolled over the protein's van der Waals surface (Shrake–Rupley / Lee–Richards construction). Buried residues have near-zero SASA; fully exposed residues can exceed 200 Å². The total SASA scales roughly with the number of surface residues.

Q: How confident is the AlphaFold model at each residue?
A: pLDDT is the predicted lDDT-Cα score: AlphaFold's confidence that the local environment of each residue (all inter-atomic distances within 15 Å) is correctly placed. It is a per-residue number between 0 and 100, with higher meaning more reliable.

Q: What does the local fold look like, residue by residue?
A: 3Di is Foldseek's structural alphabet. Each residue is assigned one of twenty discrete states based on how its Cα sits relative to its spatial (not sequential) neighbors. Aligning 3Di strings finds structural homologs roughly as well as full 3D superposition, but orders of magnitude faster.

Q: How big and how compact is the whole molecule?
A: Radius of gyration (Rg) is the root-mean-square distance of Cα atoms from their centroid — a single number for overall size and compactness. A globular domain of N residues has Rg ≈ 2.2·N^0.38 Å; an extended or disordered chain has a much larger Rg. The Cα contact count is the number of residue pairs whose Cα atoms are within 8 Å and are more than four positions apart in sequence — a standard proxy for tertiary packing density. The bounding box is the smallest axis-aligned box enclosing all Cα atoms.

Q: Which residues are in helices, strands, or loops?
A: DSSP 8-state secondary structure assigns each residue one of H (α-helix), G (3₁₀-helix), I (π-helix), E (extended β-strand), B (isolated β-bridge), T (hydrogen-bonded turn), S (bend), or '-' (coil). The assignment is computed from backbone hydrogen-bond geometry via the Kabsch–Sander algorithm.

Q: How mobile is each atom in the crystal?
A: Crystallographic B-factors measure how much each atom's electron density is smeared out, in Å². They rise in mobile loops and surface residues and fall in the buried interior. In AlphaFold models this column is repurposed to hold pLDDT instead.

Q: What if only a Cα trace is available?
A: P-SEA three-state annotation labels each residue as helix, strand, or coil based purely on the geometry of the Cα trace. It serves as a fallback when the full backbone (and thus DSSP) is unavailable.

Q: What family and function is it annotated with?
A: Database cross-references. InterPro integrates a dozen domain/family signature databases into unified entries with residue-range hits. GO terms attach function/process/location labels with evidence codes. CATH codes position the fold in a four-level structural taxonomy. Organism is the NCBI-taxonomy species name.

Q: Are the domains correctly placed relative to each other?
A: Predicted Aligned Error (PAE) is an AlphaFold confidence matrix: entry (i, j) is the expected error in the position of residue j, in ångströms, when the prediction is superimposed on the true structure at residue i. Low PAE within a block of residues means that block is internally rigid and well-predicted; high PAE between two blocks means their relative placement is uncertain even if each block individually is confident.

Q: What do the diagnostic plots show?
A: Three diagnostic plots accompany the record. The Cα con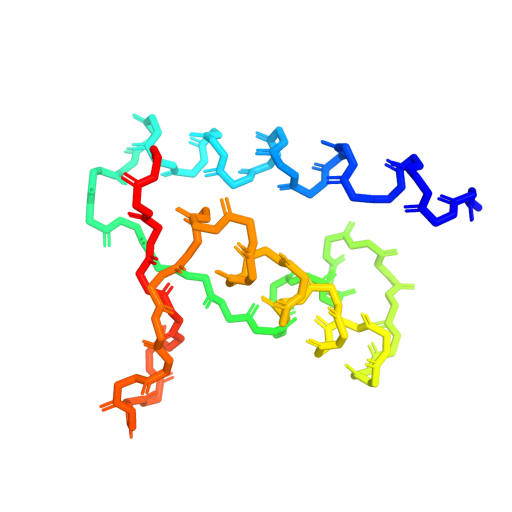tact map visualiz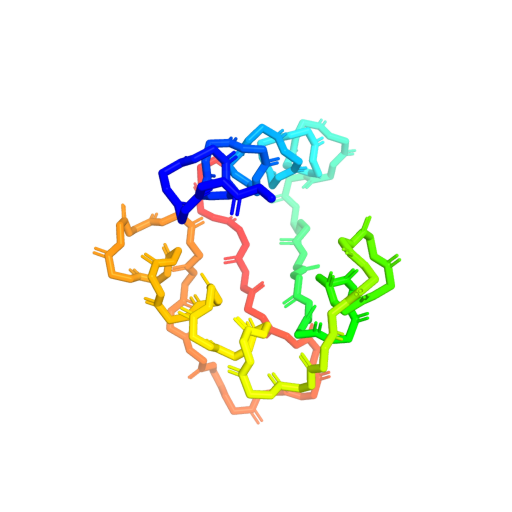es the tertiary structure as a 2D adjacency matrix (8 Å cutoff, sequence-local contacts suppressed). The Ramachandran plot shows the distribution of backbone (φ, ψ) torsions, with points in the α and β basins reflecting secondary structure content. The PAE plot shows AlphaFold's inter-residue confidence as a color matrix.

Q: What is the amino-acid chain?
A: Primary structure: the covalent order of the twenty standard amino acids along the backbone. Two proteins with the same sequence will (almost always) fold to the same structure; two with 30% identity often share a fold but not the details.

Q: What do the rendered images show?
A: The six renders are orthographic views along the three Cartesian axes in both directions. Representation (cartoon, sticks, or surface) and color scheme (sequence-rainbow or by-chain) vary across proteins so the training set covers all the common visualization conventions.